Protein AF-A0A918BPT2-F1 (afdb_monomer_lite)

Sequence (85 aa):
MGMGLVEDTGFAALDAGTLADSWRRQPGAPCHGTDLTREEMPGAPAAAEAGRLPTRRDLAVRPIQERVGDSVTNPPPRPPASSKA

Foldseek 3Di:
DVQVVCVVVVDHDDDQDDPVLCLCEDPQFQLHPDPDDSVGNVCRSVPGDNVCRVVSNCVVCVVVCVPPDDPPDDDDPDPPDPPDD

Secondary structure (DSSP, 8-state):
-HHHHHHHTT--------GGGGGGSSTTSTTTT----TTTGGGTTTT--TTTHHHHHHHHHHHHHHHH--TT-PPPPPPPP----

Radius of gyration: 19.39 Å; chains: 1; bounding box: 56×34×38 Å

pLDDT: mean 88.79, std 9.89, range [52.44, 97.75]

Structure (mmCIF, N/CA/C/O backbone):
data_AF-A0A918BPT2-F1
#
_entry.id   AF-A0A918BPT2-F1
#
loop_
_atom_site.group_PDB
_atom_site.id
_atom_site.type_symbol
_atom_site.label_atom_id
_atom_site.label_alt_id
_atom_site.label_comp_id
_atom_site.label_asym_id
_atom_site.label_entity_id
_atom_site.label_seq_id
_atom_site.pdbx_PDB_ins_code
_atom_site.Cartn_x
_atom_site.Cartn_y
_atom_site.Cartn_z
_atom_site.occupancy
_atom_site.B_iso_or_equiv
_atom_site.auth_seq_id
_atom_site.auth_comp_id
_atom_site.auth_asym_id
_atom_site.auth_atom_id
_atom_site.pdbx_PDB_model_num
ATOM 1 N N . MET A 1 1 ? -5.578 -7.442 17.916 1.00 68.19 1 MET A N 1
ATOM 2 C CA . MET A 1 1 ? -4.351 -7.041 18.642 1.00 68.19 1 MET A CA 1
ATOM 3 C C . MET A 1 1 ? -3.431 -6.184 17.773 1.00 68.19 1 MET A C 1
ATOM 5 O O . MET A 1 1 ? -3.094 -5.101 18.212 1.00 68.19 1 MET A O 1
ATOM 9 N N . GLY A 1 2 ? -3.094 -6.588 16.537 1.00 89.38 2 GLY A N 1
ATOM 10 C CA . GLY A 1 2 ? -2.184 -5.811 15.671 1.00 89.38 2 GLY A CA 1
ATOM 11 C C . GLY A 1 2 ? -2.652 -4.394 15.296 1.00 89.38 2 GLY A C 1
ATOM 12 O O . GLY A 1 2 ? -1.867 -3.463 15.403 1.00 89.38 2 GLY A O 1
ATOM 13 N N . MET A 1 3 ? -3.921 -4.207 14.912 1.00 94.06 3 MET A N 1
ATOM 14 C CA . MET A 1 3 ? -4.422 -2.879 14.510 1.00 94.06 3 MET A CA 1
ATOM 15 C C . MET A 1 3 ? -4.435 -1.860 15.656 1.00 94.06 3 MET A C 1
ATOM 17 O O . MET A 1 3 ? -4.057 -0.718 15.438 1.00 94.06 3 MET A O 1
ATOM 21 N N . GLY A 1 4 ? -4.799 -2.282 16.872 1.00 96.38 4 GLY A N 1
ATOM 22 C CA . GLY A 1 4 ? -4.839 -1.387 18.034 1.00 96.38 4 GLY A CA 1
ATOM 23 C C . GLY A 1 4 ? -3.472 -0.782 18.353 1.00 96.38 4 GLY A C 1
ATOM 24 O O . GLY A 1 4 ? -3.384 0.406 18.601 1.00 96.38 4 GLY A O 1
ATOM 25 N N . LEU A 1 5 ? -2.387 -1.554 18.212 1.00 97.00 5 LEU A N 1
ATOM 26 C CA . LEU A 1 5 ? -1.027 -1.032 18.403 1.00 97.00 5 LEU A CA 1
ATOM 27 C C . LEU A 1 5 ? -0.660 0.055 17.383 1.00 97.00 5 LEU A C 1
ATOM 29 O O . LEU A 1 5 ? 0.063 0.988 17.710 1.00 97.00 5 LEU A O 1
ATOM 33 N N . VAL A 1 6 ? -1.143 -0.062 16.143 1.00 96.25 6 VAL A N 1
ATOM 34 C CA . VAL A 1 6 ? -0.940 0.967 15.113 1.00 96.25 6 VAL A CA 1
ATOM 35 C C . VAL A 1 6 ? -1.728 2.231 15.473 1.00 96.25 6 VAL A C 1
ATOM 37 O O . VAL A 1 6 ? -1.184 3.334 15.407 1.00 96.25 6 VAL A O 1
ATOM 40 N N . GLU A 1 7 ? -2.971 2.076 15.924 1.00 96.81 7 GLU A N 1
ATOM 41 C CA . GLU A 1 7 ? -3.813 3.194 16.371 1.00 96.81 7 GLU A CA 1
ATOM 42 C C . GLU A 1 7 ? -3.241 3.897 17.610 1.00 96.81 7 GLU A C 1
ATOM 44 O O . GLU A 1 7 ? -3.193 5.126 17.639 1.00 96.81 7 GLU A O 1
ATOM 49 N N . ASP A 1 8 ? -2.690 3.146 18.566 1.00 97.75 8 ASP A N 1
ATOM 50 C CA . ASP A 1 8 ? -2.016 3.677 19.759 1.00 97.75 8 ASP A CA 1
ATOM 51 C C . ASP A 1 8 ? -0.785 4.535 19.411 1.00 97.75 8 ASP A C 1
ATOM 53 O O . ASP A 1 8 ? -0.387 5.407 20.184 1.00 97.75 8 ASP A O 1
ATOM 57 N N . THR A 1 9 ? -0.188 4.332 18.229 1.00 96.94 9 THR A N 1
ATOM 58 C CA . THR A 1 9 ? 0.918 5.163 17.716 1.00 96.94 9 THR A CA 1
ATOM 59 C C . THR A 1 9 ? 0.460 6.396 16.929 1.00 96.94 9 THR A C 1
ATOM 61 O O . THR A 1 9 ? 1.297 7.155 16.444 1.00 96.94 9 THR A O 1
ATOM 64 N N . GLY A 1 10 ? -0.853 6.626 16.816 1.00 96.00 10 GLY A N 1
ATOM 65 C CA . GLY A 1 10 ? -1.436 7.788 16.141 1.00 96.00 10 GLY A CA 1
ATOM 66 C C . GLY A 1 10 ? -1.690 7.602 14.642 1.00 96.00 10 GLY A C 1
ATOM 67 O O . GLY A 1 10 ? -1.996 8.578 13.958 1.00 96.00 10 GLY A O 1
ATOM 68 N N . PHE A 1 11 ? -1.584 6.377 14.117 1.00 94.75 11 PHE A N 1
ATOM 69 C CA . PHE A 1 11 ? -1.871 6.073 12.712 1.00 94.75 11 PHE A CA 1
ATOM 70 C C . PHE A 1 11 ? -3.253 5.442 12.537 1.00 94.75 11 PHE A C 1
ATOM 72 O O . PHE A 1 11 ? -3.733 4.692 13.382 1.00 94.75 11 PHE A O 1
ATOM 79 N N . ALA A 1 12 ? -3.883 5.680 11.387 1.00 92.88 12 ALA A N 1
ATOM 80 C CA . ALA A 1 12 ? -5.099 4.969 11.016 1.00 92.88 12 ALA A CA 1
ATOM 81 C C . ALA A 1 12 ? -4.756 3.541 10.565 1.00 92.88 12 ALA A C 1
ATOM 83 O O . ALA A 1 12 ? -4.206 3.338 9.481 1.00 92.88 12 ALA A O 1
ATOM 84 N N . ALA A 1 13 ? -5.092 2.546 11.386 1.00 93.88 13 ALA A N 1
ATOM 85 C CA . ALA A 1 13 ? -4.936 1.152 11.002 1.00 93.88 13 ALA A CA 1
ATOM 86 C C . ALA A 1 13 ? -5.980 0.745 9.953 1.00 93.88 13 ALA A C 1
ATOM 88 O O . ALA A 1 13 ? -7.167 1.073 10.062 1.00 93.88 13 ALA A O 1
ATOM 89 N N . LEU A 1 14 ? -5.528 -0.022 8.964 1.00 91.75 14 LEU A N 1
ATOM 90 C CA . LEU A 1 14 ? -6.366 -0.672 7.967 1.00 91.75 14 LEU A CA 1
ATOM 91 C C . LEU A 1 14 ? -5.941 -2.134 7.849 1.00 91.75 14 LEU A C 1
ATOM 93 O O . LEU A 1 14 ? -4.773 -2.417 7.573 1.00 91.75 14 LEU A O 1
ATOM 97 N N . ASP A 1 15 ? -6.891 -3.052 8.018 1.00 92.50 15 ASP A N 1
ATOM 98 C CA . ASP A 1 15 ? -6.667 -4.445 7.648 1.00 92.50 15 ASP A CA 1
ATOM 99 C C . ASP A 1 15 ? -6.633 -4.556 6.125 1.00 92.50 15 ASP A C 1
ATOM 101 O O . ASP A 1 15 ? -7.604 -4.282 5.418 1.00 92.50 15 ASP A O 1
ATOM 105 N N . ALA A 1 16 ? -5.469 -4.936 5.625 1.00 89.38 16 ALA A N 1
ATOM 106 C CA . ALA A 1 16 ? -5.175 -4.985 4.211 1.00 89.38 16 ALA A CA 1
ATOM 107 C C . ALA A 1 16 ? -5.368 -6.407 3.633 1.00 89.38 16 ALA A C 1
ATOM 109 O O . ALA A 1 16 ? -4.981 -6.668 2.488 1.00 89.38 16 ALA A O 1
ATOM 110 N N . GLY A 1 17 ? -5.951 -7.324 4.410 1.00 91.94 17 GLY A N 1
ATOM 111 C CA . GLY A 1 17 ? -6.263 -8.688 4.005 1.00 91.94 17 GLY A CA 1
ATOM 112 C C . GLY A 1 17 ? -5.063 -9.632 4.063 1.00 91.94 17 GLY A C 1
ATOM 113 O O . GLY A 1 17 ? -4.088 -9.418 4.785 1.00 91.94 17 GLY A O 1
ATOM 114 N N . THR A 1 18 ? -5.136 -10.717 3.293 1.00 95.50 18 THR A N 1
ATOM 115 C CA . THR A 1 18 ? -4.137 -11.788 3.351 1.00 95.50 18 THR A CA 1
ATOM 116 C C . THR A 1 18 ? -2.833 -11.413 2.641 1.00 95.50 18 THR A C 1
ATOM 118 O O . THR A 1 18 ? -2.777 -10.503 1.811 1.00 95.50 18 THR A O 1
ATOM 121 N N . LEU A 1 19 ? -1.767 -12.177 2.898 1.00 95.25 19 LEU A N 1
ATOM 122 C CA . LEU A 1 19 ? -0.519 -12.044 2.141 1.00 95.25 19 LEU A CA 1
ATOM 123 C C . LEU A 1 19 ? -0.727 -12.308 0.639 1.00 95.25 19 LEU A C 1
ATOM 125 O O . LEU A 1 19 ? -0.090 -11.653 -0.186 1.00 95.25 19 LEU A O 1
ATOM 129 N N . ALA A 1 20 ? -1.650 -13.203 0.277 1.00 96.81 20 ALA A N 1
ATOM 130 C CA . ALA A 1 20 ? -1.996 -13.468 -1.117 1.00 96.81 20 ALA A CA 1
ATOM 131 C C . ALA A 1 20 ? -2.629 -12.248 -1.811 1.00 96.81 20 ALA A C 1
ATOM 133 O O . ALA A 1 20 ? -2.513 -12.126 -3.024 1.00 96.81 20 ALA A O 1
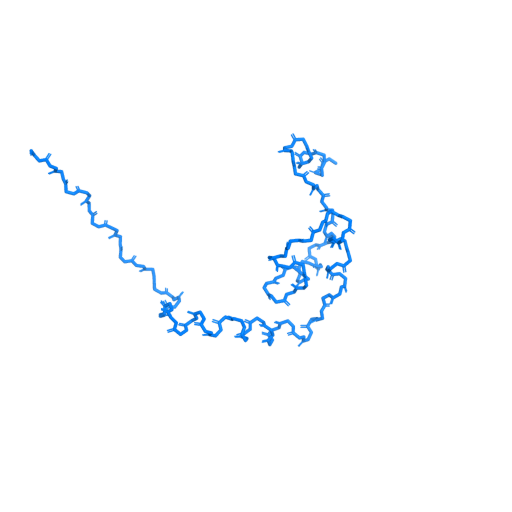ATOM 134 N N . ASP A 1 21 ? -3.223 -11.312 -1.064 1.00 95.44 21 ASP A N 1
ATOM 135 C CA . ASP A 1 21 ? -3.790 -10.064 -1.593 1.00 95.44 21 ASP A CA 1
ATOM 136 C C . ASP A 1 21 ? -2.779 -8.908 -1.661 1.00 95.44 21 ASP A C 1
ATOM 138 O O . ASP A 1 21 ? -3.088 -7.835 -2.185 1.00 95.44 21 ASP A O 1
ATOM 142 N N . SER A 1 22 ? -1.554 -9.103 -1.161 1.00 95.00 22 SER A N 1
ATOM 143 C CA . SER A 1 22 ? -0.535 -8.043 -1.078 1.00 95.00 22 SER A CA 1
ATOM 144 C C . SER A 1 22 ? -0.154 -7.431 -2.429 1.00 95.00 22 SER A C 1
ATOM 146 O O . SER A 1 22 ? 0.188 -6.251 -2.479 1.00 95.00 22 SER A O 1
ATOM 148 N N . TRP A 1 23 ? -0.290 -8.170 -3.537 1.00 95.00 23 TRP A N 1
ATOM 149 C CA . TRP A 1 23 ? -0.003 -7.673 -4.891 1.00 95.00 23 TRP A CA 1
ATOM 150 C C . TRP A 1 23 ? -0.862 -6.463 -5.291 1.00 95.00 23 TRP A C 1
ATOM 152 O O . TRP A 1 23 ? -0.491 -5.719 -6.202 1.00 95.00 23 TRP A O 1
ATOM 162 N N . ARG A 1 24 ? -1.993 -6.242 -4.606 1.00 96.31 24 ARG A N 1
ATOM 163 C CA . ARG A 1 24 ? -2.866 -5.074 -4.787 1.00 96.31 24 ARG A CA 1
ATOM 164 C C . ARG A 1 24 ? -2.225 -3.777 -4.268 1.00 96.31 24 ARG A C 1
ATOM 166 O O . ARG A 1 24 ? -2.731 -2.705 -4.574 1.00 96.31 24 ARG A O 1
ATOM 173 N N . ARG A 1 25 ? -1.120 -3.862 -3.511 1.00 93.94 25 ARG A N 1
ATOM 174 C CA . ARG A 1 25 ? -0.353 -2.746 -2.927 1.00 93.94 25 ARG A CA 1
ATOM 175 C C . ARG A 1 25 ? 1.072 -2.711 -3.485 1.00 93.94 25 ARG A C 1
ATOM 177 O O . ARG A 1 25 ? 2.028 -3.093 -2.821 1.00 93.94 25 ARG A O 1
ATOM 184 N N . GLN A 1 26 ? 1.223 -2.237 -4.713 1.00 93.31 26 GLN A N 1
ATOM 185 C CA . GLN A 1 26 ? 2.524 -2.066 -5.367 1.00 93.31 26 GLN A CA 1
ATOM 186 C C . GLN A 1 26 ? 2.517 -0.805 -6.240 1.00 93.31 26 GLN A C 1
ATOM 188 O O . GLN A 1 26 ? 1.430 -0.325 -6.575 1.00 93.31 26 GLN A O 1
ATOM 193 N N . PRO A 1 27 ? 3.682 -0.276 -6.651 1.00 91.25 27 PRO A N 1
ATOM 194 C CA . PRO A 1 27 ? 3.742 0.815 -7.618 1.00 91.25 27 PRO A CA 1
ATOM 195 C C . PRO A 1 27 ? 2.847 0.564 -8.839 1.00 91.25 27 PRO A C 1
ATOM 197 O O . PRO A 1 27 ? 2.903 -0.496 -9.459 1.00 91.25 27 PRO A O 1
ATOM 200 N N . GLY A 1 28 ? 1.997 1.542 -9.162 1.00 90.25 28 GLY A N 1
ATOM 201 C CA . GLY A 1 28 ? 1.000 1.451 -10.235 1.00 90.25 28 GLY A CA 1
ATOM 202 C C . GLY A 1 28 ? -0.383 0.934 -9.809 1.00 90.25 28 GLY A C 1
ATOM 203 O O . GLY A 1 28 ? -1.324 1.031 -10.604 1.00 90.25 28 GLY A O 1
ATOM 204 N N . ALA A 1 29 ? -0.536 0.417 -8.583 1.00 95.00 29 ALA A N 1
ATOM 205 C CA . ALA A 1 29 ? -1.834 0.042 -8.024 1.00 95.00 29 ALA A CA 1
ATOM 206 C C . ALA A 1 29 ? -2.573 1.250 -7.412 1.00 95.00 29 ALA A C 1
ATOM 208 O O . ALA A 1 29 ? -1.913 2.176 -6.941 1.00 95.00 29 ALA A O 1
ATOM 209 N N . PRO A 1 30 ? -3.923 1.254 -7.380 1.00 94.94 30 PRO A N 1
ATOM 210 C CA . PRO A 1 30 ? -4.707 2.441 -7.018 1.00 94.94 30 PRO A CA 1
ATOM 211 C C . PRO A 1 30 ? -4.481 2.979 -5.602 1.00 94.94 30 PRO A C 1
ATOM 213 O O . PRO A 1 30 ? -4.739 4.147 -5.364 1.00 94.94 30 PRO A O 1
ATOM 216 N N . CYS A 1 31 ? -4.021 2.148 -4.666 1.00 94.88 31 CYS A N 1
ATOM 217 C CA . CYS A 1 31 ? -3.771 2.543 -3.277 1.00 94.88 31 CYS A CA 1
ATOM 218 C C . CYS A 1 31 ? -2.308 2.934 -2.998 1.00 94.88 31 CYS A C 1
ATOM 220 O O . CYS A 1 31 ? -1.940 3.170 -1.849 1.00 94.88 31 CYS A O 1
ATOM 222 N N . HIS A 1 32 ? -1.421 2.877 -3.997 1.00 93.19 32 HIS A N 1
ATOM 223 C CA . HIS A 1 32 ? 0.011 3.054 -3.774 1.00 93.19 32 HIS A CA 1
ATOM 224 C C . HIS A 1 32 ? 0.429 4.518 -3.917 1.00 93.19 32 HIS A C 1
ATOM 226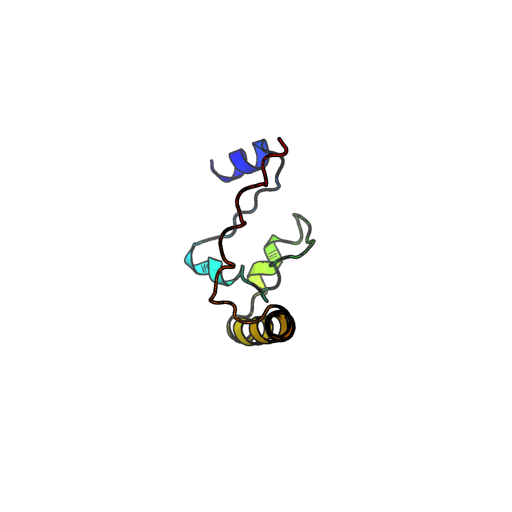 O O . HIS A 1 32 ? 0.316 5.087 -5.000 1.00 93.19 32 HIS A O 1
ATOM 232 N N . GLY A 1 33 ? 0.982 5.096 -2.845 1.00 91.50 33 GLY A N 1
ATOM 233 C CA . GLY A 1 33 ? 1.509 6.466 -2.860 1.00 91.50 33 GLY A CA 1
ATOM 234 C C . GLY A 1 33 ? 0.432 7.534 -3.059 1.00 91.50 33 GLY A C 1
ATOM 235 O O . GLY A 1 33 ? 0.705 8.571 -3.655 1.00 91.50 33 GLY A O 1
ATOM 236 N N . THR A 1 34 ? -0.793 7.259 -2.615 1.00 92.75 34 THR A N 1
ATOM 237 C CA . THR A 1 34 ? -1.955 8.141 -2.763 1.00 92.75 34 THR A CA 1
ATOM 238 C C . THR A 1 34 ? -2.306 8.843 -1.460 1.00 92.75 34 THR A C 1
ATOM 240 O O . THR A 1 34 ? -2.117 8.274 -0.388 1.00 92.75 34 THR A O 1
ATOM 243 N N . ASP A 1 35 ? -2.916 10.018 -1.568 1.00 95.25 35 ASP A N 1
ATOM 244 C CA . ASP A 1 35 ? -3.435 10.801 -0.440 1.00 95.25 35 ASP A CA 1
ATOM 245 C C . ASP A 1 35 ? -4.924 10.493 -0.180 1.00 95.25 35 ASP A C 1
ATOM 247 O O . ASP A 1 35 ? -5.772 11.378 -0.174 1.00 95.25 35 ASP A O 1
ATOM 251 N N . LEU A 1 36 ? -5.259 9.202 -0.083 1.00 95.69 36 LEU A N 1
ATOM 252 C CA . LEU A 1 36 ? -6.628 8.751 0.196 1.00 95.69 36 LEU A CA 1
ATOM 253 C C . LEU A 1 36 ? -6.919 8.834 1.693 1.00 95.69 36 LEU A C 1
ATOM 255 O O . LEU A 1 36 ? -6.060 8.493 2.514 1.00 95.69 36 LEU A O 1
ATOM 259 N N . THR A 1 37 ? -8.152 9.193 2.051 1.00 94.50 37 THR A N 1
ATOM 260 C CA . THR A 1 37 ? -8.574 9.175 3.455 1.00 94.50 37 THR A CA 1
ATOM 261 C C . THR A 1 37 ? -8.726 7.749 3.985 1.00 94.50 37 THR A C 1
ATOM 263 O O . THR A 1 37 ? -8.746 6.756 3.245 1.00 94.50 37 THR A O 1
ATOM 266 N N . ARG A 1 38 ? -8.895 7.639 5.308 1.00 92.19 38 ARG A N 1
ATOM 267 C CA . ARG A 1 38 ? -9.217 6.371 5.971 1.00 92.19 38 ARG A CA 1
ATOM 268 C C . ARG A 1 38 ? -10.493 5.735 5.409 1.00 92.19 38 ARG A C 1
ATOM 270 O O . ARG A 1 38 ? -10.541 4.511 5.324 1.00 92.19 38 ARG A O 1
ATOM 277 N N . GLU A 1 39 ? -11.506 6.525 5.046 1.00 93.62 39 GLU A N 1
ATOM 278 C CA . GLU A 1 39 ? -12.755 5.988 4.489 1.00 93.62 39 GLU A CA 1
ATOM 279 C C . GLU A 1 39 ? -12.617 5.548 3.026 1.00 93.62 39 GLU A C 1
ATOM 281 O O . GLU A 1 39 ? -13.300 4.618 2.600 1.00 93.62 39 GLU A O 1
ATOM 286 N N . GLU A 1 40 ? -11.728 6.179 2.259 1.00 94.81 40 GLU A N 1
ATOM 287 C CA . GLU A 1 40 ? -11.534 5.891 0.833 1.00 94.81 40 GLU A CA 1
ATOM 288 C C . GLU A 1 40 ? -10.598 4.697 0.594 1.00 94.81 40 GLU A C 1
ATOM 290 O O . GLU A 1 40 ? -10.798 3.901 -0.332 1.00 94.81 40 GLU A O 1
ATOM 295 N N . MET A 1 41 ? -9.582 4.540 1.448 1.00 95.00 41 MET A N 1
ATOM 296 C CA . MET A 1 41 ? -8.541 3.524 1.294 1.00 95.00 41 MET A CA 1
ATOM 297 C C . MET A 1 41 ? -9.062 2.076 1.165 1.00 95.00 41 MET A C 1
ATOM 299 O O . MET A 1 41 ? -8.517 1.353 0.330 1.00 95.00 41 MET A O 1
ATOM 303 N N . PRO A 1 42 ? -10.096 1.604 1.895 1.00 93.12 42 PRO A N 1
ATOM 304 C CA . PRO A 1 42 ? -10.576 0.222 1.786 1.00 93.12 42 PRO A CA 1
ATOM 305 C C . PRO A 1 42 ? -11.001 -0.190 0.367 1.00 93.12 42 PRO A C 1
ATOM 307 O O . PRO A 1 42 ? -10.837 -1.350 -0.013 1.00 93.12 42 PRO A O 1
ATOM 310 N N . GLY A 1 43 ? -11.518 0.745 -0.439 1.00 94.56 43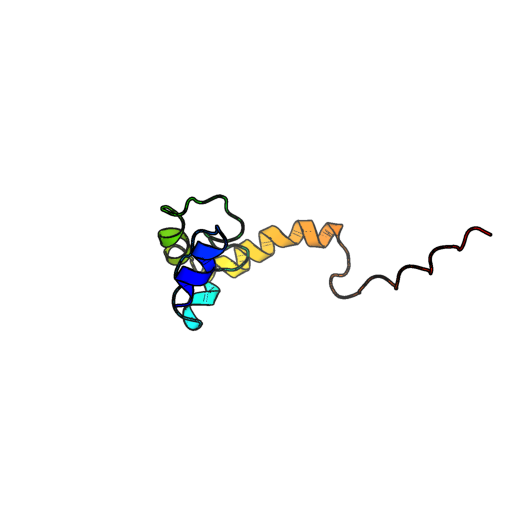 GLY A N 1
ATOM 311 C CA . GLY A 1 43 ? -11.957 0.467 -1.810 1.00 94.56 43 GLY A CA 1
ATOM 312 C C . GLY A 1 43 ? -10.813 0.380 -2.826 1.00 94.56 43 GLY A C 1
ATOM 313 O O . GLY A 1 43 ? -10.913 -0.337 -3.824 1.00 94.56 43 GLY A O 1
ATOM 314 N N . ALA A 1 44 ? -9.696 1.067 -2.580 1.00 95.88 44 ALA A N 1
ATOM 315 C CA . ALA A 1 44 ? -8.620 1.202 -3.559 1.00 95.88 44 ALA A CA 1
ATOM 316 C C . ALA A 1 44 ? -7.886 -0.122 -3.886 1.00 95.88 44 ALA A C 1
ATOM 318 O O . ALA A 1 44 ? -7.682 -0.402 -5.071 1.00 95.88 44 ALA A O 1
ATOM 319 N N . PRO A 1 45 ? -7.540 -0.998 -2.916 1.00 94.75 45 PRO A N 1
ATOM 320 C CA . PRO A 1 45 ? -6.978 -2.316 -3.219 1.00 94.75 45 PRO A CA 1
ATOM 321 C C . PRO A 1 45 ? -7.938 -3.216 -4.012 1.00 94.75 45 PRO A C 1
ATOM 323 O O . PRO A 1 45 ? -7.499 -4.025 -4.836 1.00 94.75 45 PRO A O 1
ATOM 326 N N . ALA A 1 46 ? -9.251 -3.089 -3.791 1.00 93.62 46 ALA A N 1
ATOM 327 C CA . ALA A 1 46 ? -10.251 -3.874 -4.514 1.00 93.62 46 ALA A CA 1
ATOM 328 C C . ALA A 1 46 ? -10.295 -3.508 -6.008 1.00 93.62 46 ALA A C 1
ATOM 330 O O . ALA A 1 46 ? -10.475 -4.393 -6.843 1.00 93.62 46 ALA A O 1
ATOM 331 N N . ALA A 1 47 ? -10.031 -2.242 -6.344 1.00 95.12 47 ALA A N 1
ATOM 332 C CA . ALA A 1 47 ? -9.959 -1.736 -7.714 1.00 95.12 47 ALA A CA 1
ATOM 333 C C . ALA A 1 47 ? -8.652 -2.091 -8.458 1.00 95.12 47 ALA A C 1
ATOM 335 O O . ALA A 1 47 ? -8.458 -1.680 -9.603 1.00 95.12 47 ALA A O 1
ATOM 336 N N . ALA A 1 48 ? -7.721 -2.820 -7.832 1.00 96.00 48 ALA A N 1
ATOM 337 C CA . ALA A 1 48 ? -6.467 -3.202 -8.472 1.00 96.00 48 ALA A CA 1
ATOM 338 C C . ALA A 1 48 ? -6.689 -4.214 -9.614 1.00 96.00 48 ALA A C 1
ATOM 340 O O . ALA A 1 48 ? -7.218 -5.307 -9.419 1.00 96.00 48 ALA A O 1
ATOM 341 N N . GLU A 1 49 ? -6.206 -3.871 -10.808 1.00 96.19 49 GLU A N 1
ATOM 342 C CA . GLU A 1 49 ? -6.311 -4.699 -12.012 1.00 96.19 49 GLU A CA 1
ATOM 343 C C . GLU A 1 49 ? -4.973 -5.386 -12.318 1.00 96.19 49 GLU A C 1
ATOM 345 O O . GLU A 1 49 ? -4.108 -4.790 -12.965 1.00 96.19 49 GLU A O 1
ATOM 350 N N . ALA A 1 50 ? -4.797 -6.644 -11.896 1.00 95.19 50 ALA A N 1
ATOM 351 C CA . ALA A 1 50 ? -3.523 -7.373 -12.003 1.00 95.19 50 ALA A CA 1
ATOM 352 C C . ALA A 1 50 ? -2.874 -7.293 -13.399 1.00 95.19 50 ALA A C 1
ATOM 354 O O . ALA A 1 50 ? -1.683 -7.015 -13.511 1.00 95.19 50 ALA A O 1
ATOM 355 N N . GLY A 1 51 ? -3.667 -7.457 -14.465 1.00 96.25 51 GLY A N 1
ATOM 356 C CA . GLY A 1 51 ? -3.172 -7.426 -15.845 1.00 96.25 51 GLY A CA 1
ATOM 357 C C . GLY A 1 51 ? -2.633 -6.066 -16.306 1.00 96.25 51 GLY A C 1
ATOM 358 O O . GLY A 1 51 ? -1.862 -6.015 -17.259 1.00 96.25 51 GLY A O 1
ATOM 359 N N . ARG A 1 52 ? -2.998 -4.961 -15.641 1.00 95.06 52 ARG A N 1
ATOM 360 C CA . ARG A 1 52 ? -2.564 -3.603 -16.019 1.00 95.06 52 ARG A CA 1
ATOM 361 C C . ARG A 1 52 ? -1.411 -3.076 -15.171 1.00 95.06 52 ARG A C 1
ATOM 363 O O . ARG A 1 52 ? -0.732 -2.143 -15.603 1.00 95.06 52 ARG A O 1
ATOM 370 N N . LEU A 1 53 ? -1.188 -3.641 -13.982 1.00 94.38 53 LEU A N 1
ATOM 371 C CA . LEU A 1 53 ? -0.175 -3.151 -13.039 1.00 94.38 53 LEU A CA 1
ATOM 372 C C . LEU A 1 53 ? 1.250 -3.159 -13.614 1.00 94.38 53 LEU A C 1
ATOM 374 O O . LEU A 1 53 ? 1.902 -2.120 -13.495 1.00 94.38 53 LEU A O 1
ATOM 378 N N . PRO A 1 54 ? 1.731 -4.230 -14.288 1.00 93.38 54 PRO A N 1
ATOM 379 C CA . PRO A 1 54 ? 3.087 -4.242 -14.837 1.00 93.38 54 PRO A CA 1
ATOM 380 C C . PRO A 1 54 ? 3.311 -3.095 -15.825 1.00 93.38 54 PRO A C 1
ATOM 382 O O . PRO A 1 54 ? 4.244 -2.314 -15.670 1.00 93.38 54 PRO A O 1
ATOM 385 N N . THR A 1 55 ? 2.383 -2.906 -16.768 1.00 94.00 55 THR A N 1
ATOM 386 C CA . THR A 1 55 ? 2.472 -1.830 -17.761 1.00 94.00 55 THR A CA 1
ATOM 387 C C . THR A 1 55 ? 2.451 -0.446 -17.114 1.00 94.00 55 THR A C 1
ATOM 389 O O . THR A 1 55 ? 3.243 0.413 -17.491 1.00 94.00 55 THR A O 1
ATOM 392 N N . ARG A 1 56 ? 1.574 -0.206 -16.126 1.00 93.38 56 ARG A N 1
ATOM 393 C CA . ARG A 1 56 ? 1.513 1.088 -15.418 1.00 93.38 56 ARG A CA 1
ATOM 394 C C . ARG A 1 56 ? 2.812 1.390 -14.673 1.00 93.38 56 ARG A C 1
ATOM 396 O O . ARG A 1 56 ? 3.312 2.509 -14.762 1.00 93.38 56 ARG A O 1
ATOM 403 N N . ARG A 1 57 ? 3.361 0.397 -13.969 1.00 92.38 57 ARG A N 1
ATOM 404 C CA . ARG A 1 57 ? 4.642 0.512 -13.265 1.00 92.38 57 ARG A CA 1
ATOM 405 C C . ARG A 1 57 ? 5.764 0.872 -14.233 1.00 92.38 57 ARG A C 1
ATOM 407 O O . ARG A 1 57 ? 6.490 1.830 -13.987 1.00 92.38 57 ARG A O 1
ATOM 414 N N . ASP A 1 58 ? 5.885 0.134 -15.332 1.00 91.75 58 ASP A N 1
ATOM 415 C CA . ASP A 1 58 ? 6.982 0.316 -16.285 1.00 91.75 58 ASP A CA 1
ATOM 416 C C . ASP A 1 58 ? 6.912 1.700 -16.953 1.00 91.75 58 ASP A C 1
ATOM 418 O O . ASP A 1 58 ? 7.930 2.377 -17.099 1.00 91.75 58 ASP A O 1
ATOM 422 N N . LEU A 1 59 ? 5.703 2.179 -17.275 1.00 92.00 59 LEU A N 1
ATOM 423 C CA . LEU A 1 59 ? 5.491 3.536 -17.788 1.00 92.00 59 LEU A CA 1
ATOM 424 C C . LEU A 1 59 ? 5.922 4.623 -16.793 1.00 92.00 59 LEU A C 1
ATOM 426 O O . LEU A 1 59 ? 6.525 5.611 -17.210 1.00 92.00 59 LEU A O 1
ATOM 430 N N . ALA A 1 60 ? 5.624 4.448 -15.502 1.00 89.25 60 ALA A N 1
ATOM 431 C CA . ALA A 1 60 ? 5.970 5.413 -14.460 1.00 89.25 60 ALA A CA 1
ATOM 432 C C . ALA A 1 60 ? 7.477 5.439 -14.153 1.00 89.25 60 ALA A C 1
ATOM 434 O O . ALA A 1 60 ? 8.046 6.503 -13.918 1.00 89.25 60 ALA A O 1
ATOM 435 N N . VAL A 1 61 ? 8.129 4.274 -14.170 1.00 88.94 61 VAL A N 1
ATOM 436 C CA . VAL A 1 61 ? 9.545 4.128 -13.802 1.00 88.94 61 VAL A CA 1
ATOM 437 C C . VAL A 1 61 ? 10.492 4.494 -14.949 1.00 88.94 61 VAL A C 1
ATOM 439 O O . VAL A 1 61 ? 11.579 5.006 -14.689 1.00 88.94 61 VAL A O 1
ATOM 442 N N . ARG A 1 62 ? 10.089 4.313 -16.213 1.00 89.94 62 ARG A N 1
ATOM 443 C CA . ARG A 1 62 ? 10.927 4.615 -17.389 1.00 89.94 62 ARG A CA 1
ATOM 444 C C . ARG A 1 62 ? 11.606 6.001 -17.364 1.00 89.94 62 ARG A C 1
ATOM 446 O O . ARG A 1 62 ? 12.824 6.039 -17.520 1.00 89.94 62 ARG A O 1
ATOM 453 N N . PRO A 1 63 ? 10.902 7.132 -17.143 1.00 90.75 63 PRO A N 1
ATOM 454 C CA . PRO A 1 63 ? 11.554 8.448 -17.097 1.00 90.75 63 PRO A CA 1
ATOM 455 C C . PRO A 1 63 ? 12.465 8.640 -15.873 1.00 90.75 63 PRO A C 1
ATOM 457 O O . PRO A 1 63 ? 13.367 9.475 -15.896 1.00 90.75 63 PRO A O 1
ATOM 460 N N . ILE A 1 64 ? 12.240 7.889 -14.791 1.00 87.19 64 ILE A N 1
ATOM 461 C CA . ILE A 1 64 ? 13.106 7.911 -13.605 1.00 87.19 64 ILE A CA 1
ATOM 462 C C . ILE A 1 64 ? 14.420 7.195 -13.930 1.00 87.19 64 ILE A C 1
ATOM 464 O O . ILE A 1 64 ? 15.492 7.735 -13.672 1.00 87.19 64 ILE A O 1
ATOM 468 N N . GLN A 1 65 ? 14.341 6.016 -14.552 1.00 84.75 65 GLN A N 1
ATOM 469 C CA . GLN A 1 65 ? 15.514 5.240 -14.965 1.00 84.75 65 GLN A CA 1
ATOM 470 C C . GLN A 1 65 ? 16.402 6.001 -15.953 1.00 84.75 65 GLN A C 1
ATOM 472 O O . GLN A 1 65 ? 17.620 5.971 -15.810 1.00 84.75 65 GLN A O 1
ATOM 477 N N . GLU A 1 66 ? 15.808 6.745 -16.891 1.00 88.56 66 GLU A N 1
ATOM 478 C CA . GLU A 1 66 ? 16.549 7.622 -17.811 1.00 88.56 66 GLU A CA 1
ATOM 479 C C . GLU A 1 66 ? 17.465 8.612 -17.069 1.00 88.56 66 GLU A C 1
ATOM 481 O O . GLU A 1 66 ? 18.574 8.891 -17.518 1.00 88.56 66 GLU A O 1
ATOM 486 N N . ARG A 1 67 ? 17.021 9.130 -15.915 1.00 82.62 67 ARG A N 1
ATOM 487 C CA . ARG A 1 67 ? 17.746 10.156 -15.148 1.00 82.62 67 ARG A CA 1
ATOM 488 C C . ARG A 1 67 ? 18.686 9.604 -14.082 1.00 82.62 67 ARG A C 1
ATOM 490 O O . ARG A 1 67 ? 19.650 10.278 -13.735 1.00 82.62 67 ARG A O 1
ATOM 497 N N . VAL A 1 68 ? 18.381 8.436 -13.517 1.00 79.06 68 VAL A N 1
ATOM 498 C CA . VAL A 1 68 ? 19.110 7.872 -12.365 1.00 79.06 68 VAL A CA 1
ATOM 499 C C . VAL A 1 68 ? 20.337 7.051 -12.793 1.00 79.06 68 VAL A C 1
ATOM 501 O O . VAL A 1 68 ? 21.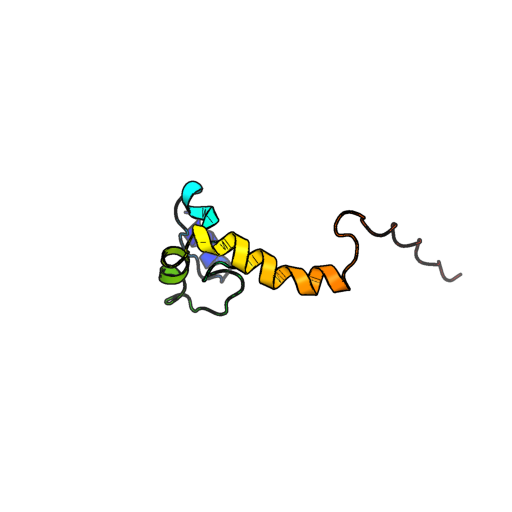247 6.864 -11.990 1.00 79.06 68 VAL A O 1
ATOM 504 N N . GLY A 1 69 ? 20.425 6.627 -14.057 1.00 71.94 69 GLY A N 1
ATOM 505 C CA . GLY A 1 69 ? 21.523 5.783 -14.538 1.00 71.94 69 GLY A CA 1
ATOM 506 C C . GLY A 1 69 ? 21.336 4.311 -14.150 1.00 71.94 69 GLY A C 1
ATOM 507 O O . GLY A 1 69 ? 20.206 3.840 -14.010 1.00 71.94 69 GLY A O 1
ATOM 508 N N . ASP A 1 70 ? 22.432 3.557 -14.007 1.00 68.75 70 ASP A N 1
ATOM 509 C CA . ASP A 1 70 ? 22.359 2.126 -13.689 1.00 68.75 70 ASP A CA 1
ATOM 510 C C . ASP A 1 70 ? 21.802 1.891 -12.274 1.00 68.75 70 ASP A C 1
ATOM 512 O O . ASP A 1 70 ? 22.398 2.281 -11.273 1.00 68.75 70 ASP A O 1
ATOM 516 N N . SER A 1 71 ? 20.652 1.217 -12.193 1.00 65.25 71 SER A N 1
ATOM 517 C CA . SER A 1 71 ? 19.944 0.930 -10.935 1.00 65.25 71 SER A CA 1
ATOM 518 C C . SER A 1 71 ? 20.587 -0.198 -10.116 1.00 65.25 71 SER A C 1
ATOM 520 O O . SER A 1 71 ? 20.038 -0.596 -9.089 1.00 65.25 71 SER A O 1
ATOM 522 N N . VAL A 1 72 ? 21.711 -0.748 -10.583 1.00 69.56 72 VAL A N 1
ATOM 523 C CA . VAL A 1 72 ? 22.359 -1.934 -10.007 1.00 69.56 72 VAL A CA 1
ATOM 524 C C . VAL A 1 72 ? 23.630 -1.573 -9.225 1.00 69.56 72 VAL A C 1
ATOM 526 O O . VAL A 1 72 ? 24.039 -2.318 -8.334 1.00 69.56 72 VAL A O 1
ATOM 529 N N . THR A 1 73 ? 24.232 -0.410 -9.490 1.00 76.62 73 THR A N 1
ATOM 530 C CA . THR A 1 73 ? 25.514 -0.020 -8.891 1.00 76.62 73 THR A CA 1
ATOM 531 C C . THR A 1 73 ? 25.320 0.952 -7.721 1.00 76.62 73 THR A C 1
ATOM 533 O O . THR A 1 73 ? 24.900 2.093 -7.900 1.00 76.62 73 THR A O 1
ATOM 536 N N . ASN A 1 74 ? 25.663 0.525 -6.501 1.00 74.88 74 ASN A N 1
ATOM 537 C CA . ASN A 1 74 ? 25.707 1.416 -5.334 1.00 74.88 74 ASN A CA 1
ATOM 538 C C . ASN A 1 74 ? 26.850 2.441 -5.506 1.00 74.88 74 ASN A C 1
ATOM 540 O O . ASN A 1 74 ? 27.948 2.032 -5.902 1.00 74.88 74 ASN A O 1
ATOM 544 N N .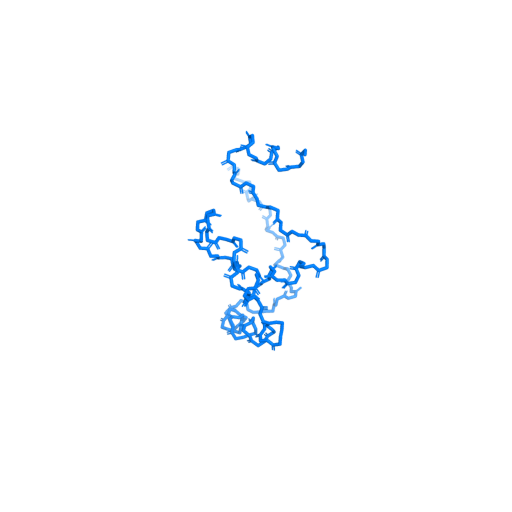 PRO A 1 75 ? 26.659 3.743 -5.203 1.00 73.62 75 PRO A N 1
ATOM 545 C CA . PRO A 1 75 ? 27.760 4.700 -5.203 1.00 73.62 75 PRO A CA 1
ATOM 546 C C . PRO A 1 75 ? 28.910 4.243 -4.292 1.00 73.62 75 PRO A C 1
ATOM 548 O O . PRO A 1 75 ? 28.674 3.572 -3.279 1.00 73.62 75 PRO A O 1
ATOM 551 N N . PRO A 1 76 ? 30.162 4.618 -4.616 1.00 77.62 76 PRO A N 1
ATOM 552 C CA . PRO A 1 76 ? 31.290 4.321 -3.747 1.00 77.62 76 PRO A CA 1
ATOM 553 C C . PRO A 1 76 ? 31.057 4.943 -2.361 1.00 77.62 76 PRO A C 1
ATOM 555 O O . PRO A 1 76 ? 30.398 5.987 -2.253 1.00 77.62 76 PRO A O 1
ATOM 558 N N . PRO A 1 77 ? 31.5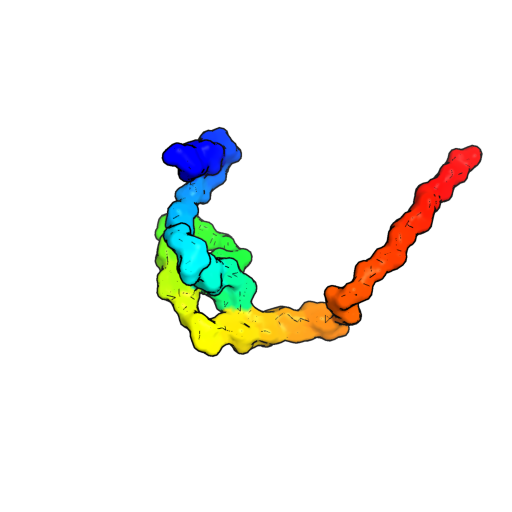83 4.328 -1.286 1.00 85.06 77 PRO A N 1
ATOM 559 C CA . PRO A 1 77 ? 31.461 4.883 0.051 1.00 85.06 77 PRO A CA 1
ATOM 560 C C . PRO A 1 77 ? 31.978 6.320 0.065 1.00 85.06 77 PRO A C 1
ATOM 562 O O . PRO A 1 77 ? 32.976 6.653 -0.580 1.00 85.06 77 PRO A O 1
ATOM 565 N N . ARG A 1 78 ? 31.279 7.184 0.804 1.00 80.44 78 ARG A N 1
ATOM 566 C CA . ARG A 1 78 ? 31.687 8.580 0.962 1.00 80.44 78 ARG A CA 1
ATOM 567 C C . ARG A 1 78 ? 33.120 8.613 1.508 1.00 80.44 78 ARG A C 1
ATOM 569 O O . ARG A 1 78 ? 33.402 7.862 2.445 1.00 80.44 78 ARG A O 1
ATOM 576 N N . PRO A 1 79 ? 34.011 9.466 0.972 1.00 83.38 79 PRO A N 1
ATOM 577 C CA . PRO A 1 79 ? 35.337 9.623 1.550 1.00 83.38 79 PRO A CA 1
ATOM 578 C C . PRO A 1 79 ? 35.223 10.026 3.030 1.00 83.38 79 PRO A C 1
ATOM 580 O O . PRO A 1 79 ? 34.236 10.674 3.409 1.00 83.38 79 PRO A O 1
ATOM 583 N N . PRO A 1 80 ? 36.202 9.650 3.875 1.00 80.94 80 PRO A N 1
ATOM 584 C CA . PRO A 1 80 ? 36.216 10.074 5.267 1.00 80.94 80 PRO A CA 1
ATOM 585 C C . PRO A 1 80 ? 36.138 11.599 5.324 1.00 80.94 80 PRO A C 1
ATOM 587 O O . PRO A 1 80 ? 36.782 12.289 4.529 1.00 80.94 80 PRO A O 1
ATOM 590 N N . ALA A 1 81 ? 35.325 12.122 6.244 1.00 76.31 81 ALA A N 1
ATOM 591 C CA . ALA A 1 81 ? 35.259 13.557 6.475 1.00 76.31 81 ALA A CA 1
ATOM 592 C C . ALA A 1 81 ? 36.684 14.064 6.725 1.00 76.31 81 ALA A C 1
ATOM 594 O O . ALA A 1 81 ? 37.378 13.543 7.600 1.00 76.31 81 ALA A O 1
ATOM 595 N N . SER A 1 82 ? 37.140 15.034 5.931 1.00 70.56 82 SER A N 1
ATOM 596 C CA . SER A 1 82 ? 38.444 15.651 6.146 1.00 70.56 82 SER A CA 1
ATOM 597 C C . SER A 1 82 ? 38.460 16.225 7.559 1.00 70.56 82 SER A C 1
ATOM 599 O O . SER A 1 82 ? 37.714 17.159 7.857 1.00 70.56 82 SER A O 1
ATOM 601 N N . SER A 1 83 ? 39.276 15.641 8.436 1.00 68.94 83 SER A N 1
ATOM 602 C CA . SER A 1 83 ? 39.541 16.218 9.748 1.00 68.94 83 SER A CA 1
ATOM 603 C C . SER A 1 83 ? 40.189 17.573 9.501 1.00 68.94 83 SER A C 1
ATOM 605 O O . SER A 1 83 ? 41.315 17.634 9.008 1.00 68.94 83 SER A O 1
ATOM 607 N N . LYS A 1 84 ? 39.472 18.664 9.783 1.00 52.44 84 LYS A N 1
ATOM 608 C CA . LYS A 1 84 ? 40.122 19.967 9.925 1.00 52.44 84 LYS A CA 1
ATOM 609 C C . LYS A 1 84 ? 41.082 19.843 11.110 1.00 52.44 84 LYS A C 1
ATOM 611 O O . LYS A 1 84 ? 40.626 19.575 12.220 1.00 52.44 84 LYS A O 1
ATOM 616 N N . ALA A 1 85 ? 42.378 19.928 10.823 1.00 55.38 85 ALA A N 1
ATOM 617 C CA . ALA A 1 85 ? 43.415 20.181 11.816 1.00 55.38 85 ALA A CA 1
ATOM 618 C C . ALA A 1 85 ? 43.363 21.650 12.254 1.00 55.38 85 ALA A C 1
ATOM 620 O O . ALA A 1 85 ? 42.953 22.489 11.415 1.00 55.38 85 ALA A O 1
#

Organism: NCBI:txid83378